Protein AF-A0A926HL92-F1 (afdb_monomer_lite)

Radius of gyration: 10.48 Å; chains: 1; bounding box: 28×28×21 Å

Organism: NCBI:txid2763654

Foldseek 3Di:
DPLQALVVAPQWDQDPPPRFTQGCPPPDPRHRHTDDRNDHPCVVVVVPD

Structure (mmCIF, N/CA/C/O backbone):
data_AF-A0A926HL92-F1
#
_entry.id   AF-A0A926HL92-F1
#
loop_
_atom_site.group_PDB
_atom_site.id
_atom_site.type_symbol
_atom_site.label_atom_id
_atom_site.label_alt_id
_atom_site.label_comp_id
_atom_site.label_asym_id
_atom_site.label_entity_id
_atom_site.label_seq_id
_atom_site.pdbx_PDB_ins_code
_atom_site.Cartn_x
_atom_site.Cartn_y
_atom_site.Cartn_z
_atom_site.occupancy
_atom_site.B_iso_or_equiv
_atom_site.auth_seq_id
_atom_site.auth_c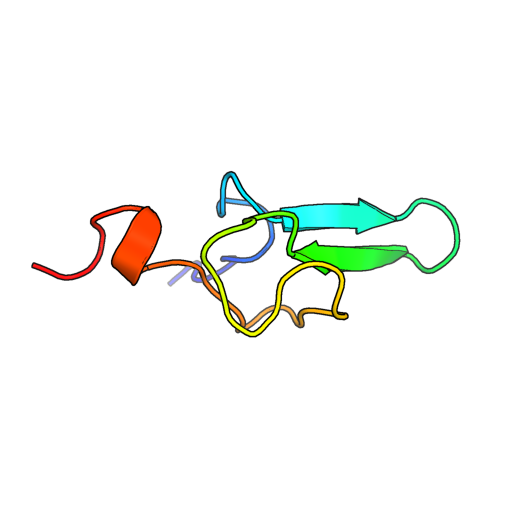omp_id
_atom_site.auth_asym_id
_atom_site.auth_atom_id
_atom_site.pdbx_PDB_model_num
ATOM 1 N N . MET A 1 1 ? 0.038 19.834 1.825 1.00 43.88 1 MET A N 1
ATOM 2 C CA . MET A 1 1 ? -0.941 19.105 0.994 1.00 43.88 1 MET A CA 1
ATOM 3 C C . MET A 1 1 ? -0.183 17.950 0.354 1.00 43.88 1 MET A C 1
ATOM 5 O O . MET A 1 1 ? 0.175 18.025 -0.808 1.00 43.88 1 MET A O 1
ATOM 9 N N . ASN A 1 2 ? 0.180 16.934 1.141 1.00 47.97 2 ASN A N 1
ATOM 10 C CA . ASN A 1 2 ? 1.055 15.857 0.671 1.00 47.97 2 ASN A CA 1
ATOM 11 C C . ASN A 1 2 ? 0.198 14.613 0.457 1.00 47.97 2 ASN A C 1
ATOM 13 O O . ASN A 1 2 ? 0.277 13.661 1.223 1.00 47.97 2 ASN A O 1
ATOM 17 N N . LYS A 1 3 ? -0.667 14.656 -0.559 1.00 51.56 3 LYS A N 1
ATOM 18 C CA . LYS A 1 3 ? -1.296 13.449 -1.100 1.00 51.56 3 LYS A CA 1
ATOM 19 C C . LYS A 1 3 ? -0.251 12.759 -1.977 1.00 51.56 3 LYS A C 1
ATOM 21 O O . LYS A 1 3 ? -0.248 12.894 -3.188 1.00 51.56 3 LYS A O 1
ATOM 26 N N . GLN A 1 4 ? 0.738 12.152 -1.335 1.00 50.66 4 GLN A N 1
ATOM 27 C CA . GLN A 1 4 ? 1.651 11.208 -1.969 1.00 50.66 4 GLN A CA 1
ATOM 28 C C . GLN A 1 4 ? 1.186 9.845 -1.482 1.00 50.66 4 GLN A C 1
ATOM 30 O O . GLN A 1 4 ? 1.614 9.389 -0.428 1.00 50.66 4 GLN A O 1
ATOM 35 N N . ILE A 1 5 ? 0.182 9.304 -2.168 1.00 55.88 5 ILE A N 1
ATOM 36 C CA . ILE A 1 5 ? -0.674 8.247 -1.625 1.00 55.88 5 ILE A CA 1
ATOM 37 C C . ILE A 1 5 ? -0.151 6.860 -2.017 1.00 55.88 5 ILE A C 1
ATOM 39 O O . ILE A 1 5 ? -0.299 5.909 -1.253 1.00 55.88 5 ILE A O 1
ATOM 43 N N . CYS A 1 6 ? 0.588 6.760 -3.129 1.00 57.59 6 CYS A N 1
ATOM 44 C CA . CYS A 1 6 ? 1.194 5.502 -3.563 1.00 57.59 6 CYS A CA 1
ATOM 45 C C . CYS A 1 6 ? 2.281 4.971 -2.609 1.00 57.59 6 CYS A C 1
ATOM 47 O O . CYS A 1 6 ? 2.447 3.764 -2.503 1.00 57.59 6 CYS A O 1
ATOM 49 N N . GLY A 1 7 ? 2.981 5.848 -1.877 1.00 56.0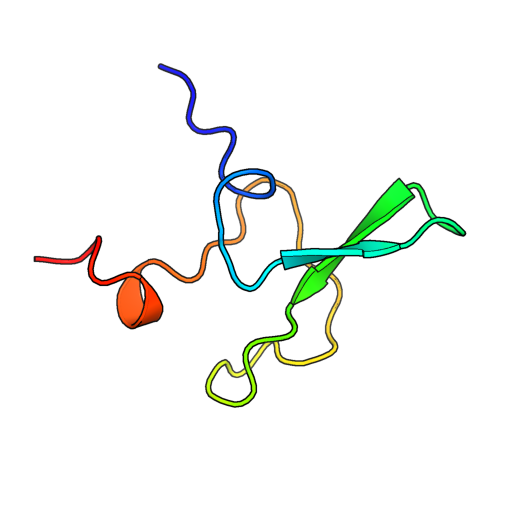3 7 GLY A N 1
ATOM 50 C CA . GLY A 1 7 ? 3.989 5.455 -0.883 1.00 56.03 7 GLY A CA 1
ATOM 51 C C . GLY A 1 7 ? 3.434 5.217 0.526 1.00 56.03 7 GLY A C 1
ATOM 52 O O . GLY A 1 7 ? 4.158 4.733 1.393 1.00 56.03 7 GLY A O 1
ATOM 53 N N . THR A 1 8 ? 2.174 5.582 0.778 1.00 65.44 8 THR A N 1
ATOM 54 C CA . THR A 1 8 ? 1.514 5.400 2.082 1.00 65.44 8 THR A CA 1
ATOM 55 C C . THR A 1 8 ? 0.454 4.307 2.062 1.00 65.44 8 THR A C 1
ATOM 57 O O . THR A 1 8 ? 0.126 3.791 3.127 1.00 65.44 8 THR A O 1
ATOM 60 N N . CYS A 1 9 ? -0.051 3.945 0.877 1.00 75.69 9 CYS A N 1
ATOM 61 C CA . CYS A 1 9 ? -0.966 2.828 0.695 1.00 75.69 9 CYS A CA 1
ATOM 62 C C . CYS A 1 9 ? -0.254 1.519 1.042 1.00 75.69 9 CYS A C 1
ATOM 64 O O . CYS A 1 9 ? 0.686 1.108 0.355 1.00 75.69 9 CYS A O 1
ATOM 66 N N . LYS A 1 10 ? -0.721 0.818 2.080 1.00 79.25 10 LYS A N 1
ATOM 67 C CA . LYS A 1 10 ? -0.113 -0.454 2.528 1.00 79.25 10 LYS A CA 1
ATOM 68 C C . LYS A 1 10 ? -0.158 -1.569 1.474 1.00 79.25 10 LYS A C 1
ATOM 70 O O . LYS A 1 10 ? 0.502 -2.593 1.634 1.00 79.25 10 LYS A O 1
ATOM 75 N N . TRP A 1 11 ? -0.979 -1.388 0.442 1.00 82.88 11 TRP A N 1
ATOM 76 C CA . TRP A 1 11 ? -1.212 -2.354 -0.623 1.00 82.88 11 TRP A CA 1
ATOM 77 C C . TRP A 1 11 ? -0.522 -2.003 -1.936 1.00 82.88 11 TRP A C 1
ATOM 79 O O . TRP A 1 11 ? -0.706 -2.723 -2.910 1.00 82.88 11 TRP A O 1
ATOM 89 N N . HIS A 1 12 ? 0.241 -0.918 -2.006 1.00 83.56 12 HIS A N 1
ATOM 90 C CA . HIS A 1 12 ? 1.038 -0.622 -3.188 1.00 83.56 12 HIS A CA 1
ATOM 91 C C . HIS A 1 12 ? 2.441 -1.192 -3.015 1.00 83.56 12 HIS A C 1
ATOM 93 O O . HIS A 1 12 ? 3.119 -0.9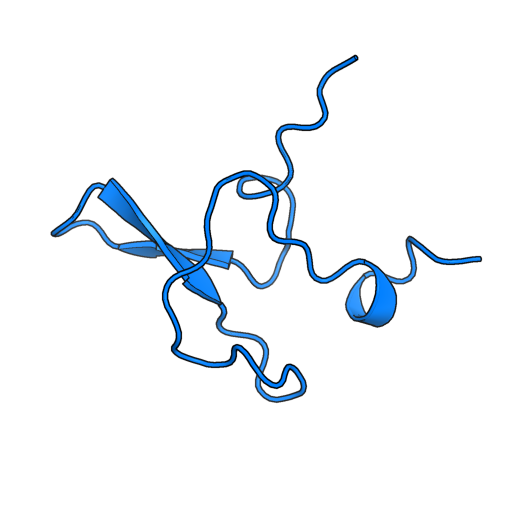56 -2.013 1.00 83.56 12 HIS A O 1
ATOM 99 N N . LYS A 1 13 ? 2.879 -1.970 -4.003 1.00 85.38 13 LYS A N 1
ATOM 100 C CA . LYS A 1 13 ? 4.228 -2.524 -4.066 1.00 85.38 13 LYS A CA 1
ATOM 101 C C . LYS A 1 13 ? 4.989 -1.838 -5.192 1.00 85.38 13 LYS A C 1
ATOM 103 O O . LYS A 1 13 ? 4.493 -1.761 -6.309 1.00 85.38 13 LYS A O 1
ATOM 108 N N . HIS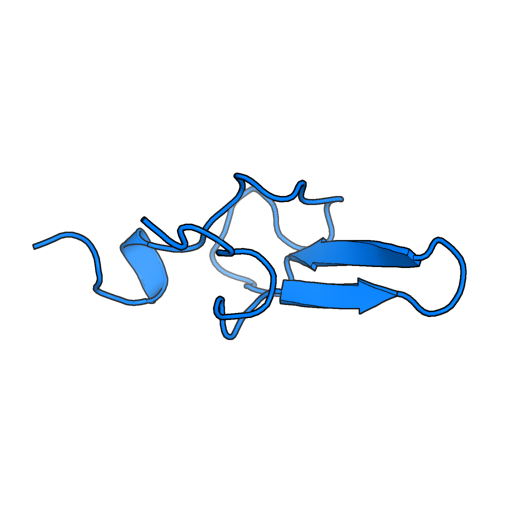 A 1 14 ? 6.190 -1.360 -4.893 1.00 84.38 14 HIS A N 1
ATOM 109 C CA . HIS A 1 14 ? 7.080 -0.812 -5.908 1.00 84.38 14 HIS A CA 1
ATOM 110 C C . HIS A 1 14 ? 7.721 -1.949 -6.713 1.00 84.38 14 HIS A C 1
ATOM 112 O O . HIS A 1 14 ? 8.219 -2.916 -6.128 1.00 84.38 14 HIS A O 1
ATOM 118 N N . GLU A 1 15 ? 7.701 -1.840 -8.038 1.00 80.31 15 GLU A N 1
ATOM 119 C CA . GLU A 1 15 ? 8.413 -2.741 -8.942 1.00 80.31 15 GLU A CA 1
ATOM 120 C C . GLU A 1 15 ? 9.772 -2.148 -9.330 1.00 80.31 15 GLU A C 1
ATOM 122 O O . GLU A 1 15 ? 9.847 -1.133 -10.022 1.00 80.31 15 GLU A O 1
ATOM 127 N N . ASP A 1 16 ? 10.855 -2.836 -8.958 1.00 77.06 16 ASP A N 1
ATOM 128 C CA . ASP A 1 16 ? 12.242 -2.436 -9.251 1.00 77.06 16 ASP A CA 1
ATOM 129 C C . ASP A 1 16 ? 12.567 -2.315 -10.753 1.00 77.06 16 ASP A C 1
ATOM 131 O O . ASP A 1 16 ? 13.547 -1.675 -11.125 1.00 77.06 16 ASP A O 1
ATOM 135 N N . ILE A 1 17 ? 11.777 -2.943 -11.632 1.00 80.56 17 ILE A N 1
ATOM 136 C CA . ILE A 1 17 ? 12.066 -3.006 -13.075 1.00 80.56 17 ILE A CA 1
ATOM 137 C C . ILE A 1 17 ? 11.574 -1.754 -13.817 1.00 80.56 17 ILE A C 1
ATOM 139 O O . ILE A 1 17 ? 12.206 -1.334 -14.785 1.00 80.56 17 ILE A O 1
ATOM 143 N N . SER A 1 18 ? 10.453 -1.166 -13.388 1.00 75.81 18 SER A N 1
ATOM 144 C CA . SER A 1 18 ? 9.765 -0.090 -14.120 1.00 75.81 18 SER A CA 1
ATOM 145 C C . SER A 1 18 ? 9.595 1.199 -13.312 1.00 75.81 18 SER A C 1
ATOM 147 O O . SER A 1 18 ? 8.915 2.107 -13.790 1.00 75.81 18 SER A O 1
ATOM 149 N N . ASP A 1 19 ? 10.166 1.276 -12.105 1.00 78.00 19 ASP A N 1
ATOM 150 C CA . ASP A 1 19 ? 9.967 2.393 -11.160 1.00 78.00 19 ASP A CA 1
ATOM 151 C C . ASP A 1 19 ? 8.471 2.734 -10.961 1.00 78.00 19 ASP A C 1
ATOM 153 O O . ASP A 1 19 ? 8.061 3.883 -10.810 1.00 78.00 19 ASP A O 1
ATOM 157 N N . GLY A 1 20 ? 7.620 1.709 -11.066 1.00 82.06 20 GLY A N 1
ATOM 158 C CA . GLY A 1 20 ? 6.169 1.835 -11.032 1.00 82.06 20 GLY A CA 1
ATOM 159 C C . GLY A 1 20 ? 5.580 1.110 -9.833 1.00 82.06 20 GLY A C 1
ATOM 160 O O . GLY A 1 20 ? 6.257 0.340 -9.150 1.00 82.06 20 GLY A O 1
ATOM 161 N N . TRP A 1 21 ? 4.302 1.362 -9.568 1.00 83.44 21 TRP A N 1
ATOM 162 C CA . TRP A 1 21 ? 3.591 0.777 -8.438 1.00 83.44 21 TRP A CA 1
ATOM 163 C C . TRP A 1 21 ? 2.528 -0.187 -8.938 1.00 83.44 21 TRP A C 1
ATOM 165 O O . TRP A 1 21 ? 1.784 0.127 -9.864 1.00 83.44 21 TRP A O 1
ATOM 175 N N . VAL A 1 22 ? 2.449 -1.347 -8.303 1.00 87.06 22 VAL A N 1
ATOM 176 C CA . VAL A 1 22 ? 1.406 -2.341 -8.547 1.00 87.06 22 VAL A CA 1
ATOM 177 C C . VAL A 1 22 ? 0.556 -2.481 -7.292 1.00 87.06 22 VAL A C 1
ATOM 179 O O . VAL A 1 22 ? 1.082 -2.532 -6.171 1.00 87.06 22 VAL A O 1
ATOM 182 N N . CYS A 1 23 ? -0.760 -2.563 -7.460 1.00 87.94 23 CYS A N 1
ATOM 183 C CA . CYS A 1 23 ? -1.644 -2.872 -6.346 1.00 87.94 23 CYS A CA 1
ATOM 184 C C . CYS A 1 23 ? -1.571 -4.368 -6.022 1.00 87.94 23 CYS A C 1
ATOM 186 O O . CYS A 1 23 ? -1.732 -5.225 -6.886 1.00 87.94 23 CYS A O 1
ATOM 188 N N . VAL A 1 24 ? -1.337 -4.697 -4.755 1.00 87.69 24 VAL A N 1
ATOM 189 C CA . VAL A 1 24 ? -1.294 -6.072 -4.235 1.00 87.69 24 VAL A CA 1
ATOM 190 C C . VAL A 1 24 ? -2.460 -6.377 -3.289 1.00 87.69 24 VAL A C 1
ATOM 192 O O . VAL A 1 24 ? -2.415 -7.358 -2.548 1.00 87.69 24 VAL A O 1
ATOM 195 N N . ASN A 1 25 ? -3.500 -5.538 -3.282 1.00 88.19 25 ASN A N 1
ATOM 196 C CA . ASN A 1 25 ? -4.723 -5.790 -2.525 1.00 88.19 25 ASN A CA 1
ATOM 197 C C . ASN A 1 25 ? -5.601 -6.803 -3.267 1.00 88.19 25 ASN A C 1
ATOM 199 O O . ASN A 1 25 ? -6.267 -6.429 -4.227 1.00 88.19 25 ASN A O 1
ATOM 203 N N . ASP A 1 26 ? -5.684 -8.042 -2.778 1.00 88.31 26 ASP A N 1
ATOM 204 C CA . ASP A 1 26 ? -6.499 -9.112 -3.382 1.00 88.31 26 ASP A CA 1
ATOM 205 C C . ASP A 1 26 ? -8.004 -8.800 -3.448 1.00 88.31 26 ASP A C 1
ATOM 207 O O . ASP A 1 26 ? -8.749 -9.460 -4.170 1.00 88.31 26 ASP A O 1
ATOM 211 N N . LYS A 1 27 ? -8.448 -7.787 -2.699 1.00 86.06 27 LYS A N 1
ATOM 212 C CA . LYS A 1 27 ? -9.847 -7.358 -2.624 1.00 86.06 27 LYS A CA 1
ATOM 213 C C . LYS A 1 27 ? -10.181 -6.173 -3.521 1.00 86.06 27 LYS A C 1
ATOM 215 O O . LYS A 1 27 ? -11.345 -5.788 -3.561 1.00 86.06 27 LYS A O 1
ATOM 220 N N . SER A 1 28 ? -9.184 -5.573 -4.166 1.00 83.94 28 SER A N 1
ATOM 221 C CA . SER A 1 28 ? -9.369 -4.466 -5.102 1.00 83.94 28 SER A CA 1
ATOM 222 C C . SER A 1 28 ? -9.532 -4.998 -6.521 1.00 83.94 28 SER A C 1
ATOM 224 O O . SER A 1 28 ? -8.818 -5.917 -6.919 1.00 83.94 28 SER A O 1
ATOM 226 N N . ASP A 1 29 ? -10.411 -4.381 -7.310 1.00 84.31 29 ASP A N 1
ATOM 227 C CA . ASP A 1 29 ? -10.525 -4.650 -8.751 1.00 84.31 29 ASP A CA 1
ATOM 228 C C . ASP A 1 29 ? -9.220 -4.367 -9.518 1.00 84.31 29 ASP A C 1
ATOM 230 O O . ASP A 1 29 ? -9.006 -4.906 -10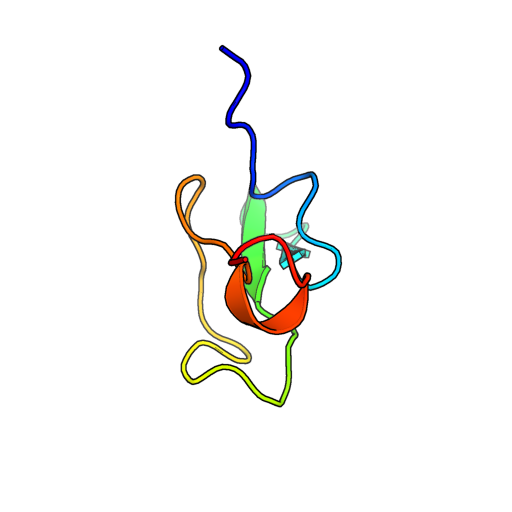.600 1.00 84.31 29 ASP A O 1
ATOM 234 N N . ASN A 1 30 ? -8.320 -3.568 -8.939 1.00 83.00 30 ASN A N 1
ATOM 235 C CA . ASN A 1 30 ? -7.010 -3.236 -9.495 1.00 83.00 30 ASN A CA 1
ATOM 236 C C . ASN A 1 30 ? -5.895 -4.180 -9.003 1.00 83.00 30 ASN A C 1
ATOM 238 O O . ASN A 1 30 ? -4.716 -3.878 -9.177 1.00 83.00 30 ASN A O 1
ATOM 242 N N . CYS A 1 31 ? -6.225 -5.303 -8.351 1.00 86.81 31 CYS A N 1
ATOM 243 C CA . CYS A 1 31 ? -5.229 -6.270 -7.889 1.00 86.81 31 CYS A CA 1
ATOM 244 C C . CYS A 1 31 ? -4.349 -6.768 -9.045 1.00 86.81 31 CYS A C 1
ATOM 246 O O . CYS A 1 31 ? -4.851 -7.279 -10.043 1.00 86.81 31 CYS A O 1
ATOM 248 N N . ALA A 1 32 ? -3.031 -6.706 -8.851 1.00 86.94 32 ALA A N 1
ATOM 249 C CA . ALA A 1 32 ? -2.000 -7.024 -9.837 1.00 86.94 32 ALA A CA 1
ATOM 250 C C . ALA A 1 32 ? -1.991 -6.114 -11.081 1.00 86.94 32 ALA A C 1
ATOM 252 O O . ALA A 1 32 ? -1.329 -6.448 -12.064 1.00 86.94 32 ALA A O 1
ATOM 253 N N . ASP A 1 33 ? -2.675 -4.968 -11.027 1.00 88.19 33 ASP A N 1
ATOM 254 C CA . ASP A 1 33 ? -2.654 -3.947 -12.072 1.00 88.19 33 ASP A CA 1
ATOM 255 C C . ASP A 1 33 ? -1.728 -2.776 -11.707 1.00 88.19 33 ASP A C 1
ATOM 257 O O . ASP A 1 33 ? -1.402 -2.545 -10.532 1.00 88.19 33 ASP A O 1
ATOM 261 N N . TRP A 1 34 ? -1.285 -2.046 -12.732 1.00 85.94 34 TRP A N 1
ATOM 262 C CA . TRP A 1 34 ? -0.419 -0.887 -12.563 1.00 85.94 34 TRP A CA 1
ATOM 263 C C . TRP A 1 34 ? -1.223 0.270 -12.000 1.00 85.94 34 TRP A C 1
ATOM 265 O O . TRP A 1 34 ? -2.180 0.753 -12.597 1.00 85.94 34 TRP A O 1
ATOM 275 N N . THR A 1 35 ? -0.775 0.757 -10.859 1.00 80.88 35 THR A N 1
ATOM 276 C CA . THR A 1 35 ? -1.388 1.878 -10.165 1.00 80.88 35 THR A CA 1
ATOM 277 C C . THR A 1 35 ? -0.503 3.102 -10.258 1.00 80.88 35 THR A C 1
ATOM 279 O O . THR A 1 35 ? 0.716 3.042 -10.065 1.00 80.88 35 THR A O 1
ATOM 282 N N . GLY A 1 36 ? -1.129 4.224 -10.571 1.00 74.38 36 GLY A N 1
ATOM 283 C CA . GLY A 1 36 ? -0.507 5.526 -10.586 1.00 74.38 36 GLY A CA 1
ATOM 284 C C . GLY A 1 36 ? -0.355 6.118 -9.191 1.00 74.38 36 GLY A C 1
ATOM 285 O O . GLY A 1 36 ? -0.666 5.532 -8.154 1.00 74.38 36 GLY A O 1
ATOM 286 N N . HIS A 1 37 ? 0.149 7.345 -9.182 1.00 71.94 37 HIS A N 1
ATOM 287 C CA . HIS A 1 37 ? 0.399 8.106 -7.964 1.00 71.94 37 HIS A CA 1
ATOM 288 C C . HIS A 1 37 ? -0.883 8.491 -7.203 1.00 71.94 37 HIS A C 1
ATOM 290 O O . HIS A 1 37 ? -0.879 8.555 -5.971 1.00 71.94 37 HIS A O 1
ATOM 296 N N . ASP A 1 38 ? -1.963 8.713 -7.956 1.00 74.62 38 ASP A N 1
ATOM 297 C CA . ASP A 1 38 ? -3.291 9.092 -7.468 1.00 74.62 38 ASP A CA 1
ATOM 298 C C . ASP A 1 38 ? -4.176 7.892 -7.106 1.00 74.62 38 ASP A C 1
ATOM 300 O O . ASP A 1 38 ? -5.242 8.087 -6.522 1.00 74.62 38 ASP A O 1
ATOM 304 N N . ASP A 1 39 ? -3.753 6.668 -7.429 1.00 77.00 39 ASP A N 1
ATOM 305 C CA . ASP A 1 39 ? -4.488 5.461 -7.067 1.00 77.00 39 ASP A CA 1
ATOM 306 C C . ASP A 1 39 ? -4.310 5.161 -5.576 1.00 77.00 39 ASP A C 1
ATOM 308 O O . ASP A 1 39 ? -3.212 5.234 -5.012 1.00 77.00 39 ASP A O 1
ATOM 312 N N . THR A 1 40 ? -5.418 4.835 -4.915 1.00 77.19 40 THR A N 1
ATOM 313 C CA . THR A 1 40 ? -5.469 4.608 -3.471 1.00 77.19 40 THR A CA 1
ATOM 314 C C . THR A 1 40 ? -6.362 3.424 -3.150 1.00 77.19 40 THR A C 1
ATOM 316 O O . THR A 1 40 ? -7.295 3.092 -3.878 1.00 77.19 40 THR A O 1
ATOM 319 N N . CYS A 1 41 ? -6.113 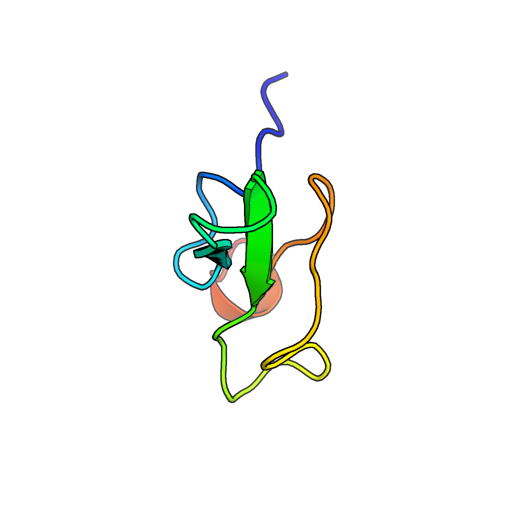2.802 -2.002 1.00 79.12 41 CYS A N 1
ATOM 320 C CA . CYS A 1 41 ? -7.005 1.803 -1.433 1.00 79.12 41 CYS A CA 1
ATOM 321 C C . CYS A 1 41 ? -7.802 2.391 -0.254 1.00 79.12 41 CYS A C 1
ATOM 323 O O . CYS A 1 41 ? -7.979 1.699 0.748 1.00 79.12 41 CYS A O 1
ATOM 325 N N . ASP A 1 42 ? -8.280 3.644 -0.349 1.00 77.38 42 ASP A N 1
ATOM 326 C CA . ASP A 1 42 ? -8.935 4.377 0.758 1.00 77.38 42 ASP A CA 1
ATOM 327 C C . ASP A 1 42 ? -10.050 3.561 1.445 1.00 77.38 42 ASP A C 1
ATOM 329 O O . ASP A 1 42 ? -10.168 3.565 2.676 1.00 77.38 42 ASP A O 1
ATOM 333 N N . GLU A 1 43 ? -10.833 2.811 0.660 1.00 79.00 43 GLU A N 1
ATOM 334 C CA . GLU A 1 43 ? -11.889 1.912 1.146 1.00 79.00 43 GLU A CA 1
ATOM 335 C C . GLU A 1 43 ? -11.342 0.800 2.063 1.00 79.00 43 GLU A C 1
ATOM 337 O O . GLU A 1 43 ? -11.898 0.530 3.129 1.00 79.00 43 GLU A O 1
ATOM 342 N N . TRP A 1 44 ? -10.211 0.189 1.700 1.00 80.12 44 TRP A N 1
ATOM 343 C CA . TRP A 1 44 ? -9.573 -0.907 2.447 1.00 80.12 44 TRP A CA 1
ATOM 344 C C . TRP A 1 44 ? -8.572 -0.435 3.509 1.00 80.12 44 TRP A C 1
ATOM 346 O O . TRP A 1 44 ? -8.129 -1.221 4.359 1.00 80.12 44 TRP A O 1
ATOM 356 N N . GLU A 1 45 ? -8.184 0.835 3.458 1.00 77.88 45 GLU A N 1
ATOM 357 C CA . GLU A 1 45 ? -7.380 1.498 4.484 1.00 77.88 45 GLU A CA 1
ATOM 358 C C . GLU A 1 45 ? -8.246 2.144 5.570 1.00 77.88 45 GLU A C 1
ATOM 360 O O . GLU A 1 45 ? -7.732 2.499 6.629 1.00 77.88 45 GLU A O 1
ATOM 365 N N . GLY A 1 46 ? -9.564 2.218 5.359 1.00 70.56 46 GLY A N 1
ATOM 366 C CA . GLY A 1 46 ? -10.491 2.822 6.313 1.00 70.56 46 GLY A CA 1
ATOM 367 C C . GLY A 1 46 ? -10.361 4.344 6.385 1.00 70.56 46 GLY A C 1
ATOM 368 O O . GLY A 1 46 ? -10.752 4.935 7.388 1.00 70.56 46 GLY A O 1
ATOM 369 N N . ILE A 1 47 ? -9.813 4.970 5.338 1.00 68.94 47 ILE A N 1
ATOM 370 C CA . ILE A 1 47 ? -9.657 6.430 5.215 1.00 68.94 47 ILE A CA 1
ATOM 371 C C . ILE A 1 47 ? -10.979 7.075 4.745 1.00 68.94 47 ILE A C 1
ATOM 373 O O . ILE A 1 47 ? -11.185 8.278 4.887 1.00 68.94 47 ILE A O 1
ATOM 377 N N . GLY A 1 48 ? -11.932 6.268 4.268 1.00 61.69 48 GLY A N 1
ATOM 378 C CA . GLY A 1 48 ? -13.298 6.686 3.960 1.00 61.69 48 GLY A CA 1
ATOM 379 C C . GLY A 1 48 ? -14.301 6.415 5.086 1.00 61.69 48 GLY A C 1
ATOM 380 O O . GLY A 1 48 ? -15.115 5.502 4.947 1.00 61.69 48 GLY A O 1
ATOM 381 N N . LYS A 1 49 ? -14.280 7.210 6.165 1.00 45.84 49 LYS A N 1
ATOM 382 C CA . LYS A 1 49 ? -15.469 7.553 6.974 1.00 45.84 49 LYS A CA 1
ATOM 383 C C . LYS A 1 49 ? -15.362 8.955 7.556 1.00 45.84 49 LYS A C 1
ATOM 385 O O . LYS A 1 49 ? -14.300 9.269 8.132 1.00 45.84 49 LYS A O 1
#

Secondary structure (DSSP, 8-state):
-----TTT-TTEEEETTTTEEEE--TTSTTTTSEE-TT---HHHHT---

pLDDT: mean 75.48, std 12.34, range [43.88, 88.31]

Sequence (49 aa):
MNKQICGTCKWHKHEDISDGWVCVNDKSDNCADWTGHDDTCDEWEGIGK